Protein AF-A0A8S3JBM0-F1 (afdb_monomer)

Secondary structure (DSSP, 8-state):
-----------------TT---HHHH-------TTGGGS-HHHHHHHHHHHHHHHHHHHHHHHHHHHHHHHGGGTT--TTHHHHS---S---BTTTTBPTT---HHHHHHHHHHHHHHHHTS--HHHHHHHHHHHHHH-TT-SSSS--S--HHHHHHHHHHHHHHHHHHHHTT--

Nearest PDB structures (foldseek):
  6drh-assembly4_G  TM=9.656E-01  e=6.544E-07  Serratia proteamaculans 568
  2woe-assembly3_C  TM=9.298E-01  e=7.457E-06  Rhodospirillum rubrum
  2woc-assembly3_C  TM=9.302E-01  e=8.950E-06  Rhodospirillum rubrum
  3o5t-assembly1_A  TM=9.123E-01  e=6.722E-04  Azospirillum brasilense

InterPro domains:
  IPR005502 ADP-ribosylation/Crystallin J1 [PF03747] (59-165)
  IPR036705 ADP-ribosylation/Crystallin J1 superfamily [G3DSA:1.10.4080.10] (49-174)
  IPR036705 ADP-ribosylation/Crystallin J1 superfamily [SSF101478] (52-163)
  IPR050792 ADP-ribosylglycohydrolase-like [PTHR16222] (52-140)

Radius of gyration: 21.49 Å; Cα contacts (8 Å, |Δi|>4): 143; chains: 1; bounding box: 55×39×82 Å

pLDDT: mean 80.95, std 22.58, range [29.16, 98.62]

Organism: NCBI:txid392030

Mean predicted aligned error: 11.25 Å

Foldseek 3Di:
DDDDDDDDDDDPPDDDDPQADFLVNLPCPVDDDPPPVPDDPVVVVVVVVVVVVVCVVSCVLSVQLVVQQLCQQCPPPDPVVCVVPPSDAQCAHHPVRGHGRFGAVSNQLVVLQVVCCVVVVHDDPLSSLVSLLCCQPFVRSGRVRHHDPDDPVSVVVSVVSVVVVVVVVVVVVVD

Sequence (175 aa):
MATGLSKKLTKFKIKRNHNHLTLFQLLDESQPYEQLSRLRDDELSGLGKTNQYISRIQGSLIGLAVGDALGAPVEFRPRSYMVDNPVSDMTSGGTWGLNAGQWTDDTSMALCLAASLISKGGSDAYDQLVRYKRWFRKGYMSSTGICFDIGASTRQAIIEFETRQHQSAQTLKEK

Structure (mmCIF, N/CA/C/O backbone):
data_AF-A0A8S3JBM0-F1
#
_entry.id   AF-A0A8S3JBM0-F1
#
loop_
_atom_site.group_PDB
_atom_site.id
_atom_site.type_symbol
_atom_site.label_atom_id
_atom_site.label_alt_id
_atom_site.label_comp_id
_atom_site.label_asym_id
_atom_site.label_entity_id
_atom_site.label_seq_id
_atom_site.pdbx_PDB_ins_code
_atom_site.Cartn_x
_atom_site.Cartn_y
_atom_site.Cartn_z
_atom_site.occupancy
_atom_site.B_iso_or_equiv
_atom_site.auth_seq_id
_atom_site.auth_comp_id
_atom_site.auth_asym_id
_atom_site.auth_atom_id
_atom_site.pdbx_PDB_model_num
ATOM 1 N N . MET A 1 1 ? -26.629 3.993 -45.728 1.00 35.19 1 MET A N 1
ATOM 2 C CA . MET A 1 1 ? -25.546 2.996 -45.861 1.00 35.19 1 MET A CA 1
ATOM 3 C C . MET A 1 1 ? -24.722 3.047 -44.588 1.00 35.19 1 MET A C 1
ATOM 5 O O . MET A 1 1 ? -24.091 4.062 -44.337 1.00 35.19 1 MET A O 1
ATOM 9 N N . ALA A 1 2 ? -24.837 2.024 -43.743 1.00 33.59 2 ALA A N 1
ATOM 10 C CA . ALA A 1 2 ? -24.153 1.936 -42.459 1.00 33.59 2 ALA A CA 1
ATOM 11 C C . ALA A 1 2 ? -22.952 0.991 -42.597 1.00 33.59 2 ALA A C 1
ATOM 13 O O . ALA A 1 2 ? -23.124 -0.205 -42.811 1.00 33.59 2 ALA A O 1
ATOM 14 N N . THR A 1 3 ? -21.745 1.535 -42.496 1.00 37.94 3 THR A N 1
ATOM 15 C CA . THR A 1 3 ? -20.491 0.798 -42.287 1.00 37.94 3 THR A CA 1
ATOM 16 C C . THR A 1 3 ? -20.159 0.968 -40.801 1.00 37.94 3 THR A C 1
ATOM 18 O O . THR A 1 3 ? -20.052 2.092 -40.333 1.00 37.94 3 THR A O 1
ATOM 21 N N . GLY A 1 4 ? -20.096 -0.050 -39.949 1.00 41.94 4 GLY A N 1
ATOM 22 C CA . GLY A 1 4 ? -19.435 -1.327 -40.167 1.00 41.94 4 GLY A CA 1
ATOM 23 C C . GLY A 1 4 ? -18.106 -1.344 -39.409 1.00 41.94 4 GLY A C 1
ATOM 24 O O . GLY A 1 4 ? -17.065 -1.472 -40.033 1.00 41.94 4 GLY A O 1
ATOM 25 N N . LEU A 1 5 ? -18.128 -1.215 -38.076 1.00 33.31 5 LEU A N 1
ATOM 26 C CA . LEU A 1 5 ? -17.028 -1.686 -37.230 1.00 33.31 5 LEU A CA 1
ATOM 27 C C . LEU A 1 5 ? -17.592 -2.501 -36.066 1.00 33.31 5 LEU A C 1
ATOM 29 O O . LEU A 1 5 ? -18.228 -2.013 -35.136 1.00 33.31 5 LEU A O 1
ATOM 33 N N . SER A 1 6 ? -17.413 -3.804 -36.236 1.00 38.44 6 SER A N 1
ATOM 34 C CA . SER A 1 6 ? -17.916 -4.890 -35.420 1.00 38.44 6 SER A CA 1
ATOM 35 C C . SER A 1 6 ? -17.281 -4.898 -34.035 1.00 38.44 6 SER A C 1
ATOM 37 O O . SER A 1 6 ? -16.063 -4.973 -33.894 1.00 38.44 6 SER A O 1
ATOM 39 N N . LYS A 1 7 ? -18.153 -4.977 -33.028 1.00 40.97 7 LYS A N 1
ATOM 40 C CA . LYS A 1 7 ? -17.913 -5.518 -31.688 1.00 40.97 7 LYS A CA 1
ATOM 41 C C . LYS A 1 7 ? -17.008 -6.759 -31.753 1.00 40.97 7 LYS A C 1
ATOM 43 O O . LYS A 1 7 ? -17.460 -7.840 -32.123 1.00 40.97 7 LYS A O 1
ATOM 48 N N . LYS A 1 8 ? -15.740 -6.623 -31.384 1.00 37.31 8 LYS A N 1
ATOM 49 C CA . LYS A 1 8 ? -14.854 -7.737 -31.028 1.00 37.31 8 LYS A CA 1
ATOM 50 C C . LYS A 1 8 ? -13.889 -7.216 -29.980 1.00 37.31 8 LYS A C 1
ATOM 52 O O . LYS A 1 8 ? -12.873 -6.665 -30.352 1.00 37.31 8 LYS A O 1
ATOM 57 N N . LEU A 1 9 ? -14.260 -7.344 -28.709 1.00 35.41 9 LEU A N 1
ATOM 58 C CA . LEU A 1 9 ? -13.376 -7.471 -27.540 1.00 35.41 9 LEU A CA 1
ATOM 59 C C . LEU A 1 9 ? -14.280 -7.627 -26.305 1.00 35.41 9 LEU A C 1
ATOM 61 O O . LEU A 1 9 ? -14.359 -6.785 -25.422 1.00 35.41 9 LEU A O 1
ATOM 65 N N . THR A 1 10 ? -15.064 -8.702 -26.268 1.00 40.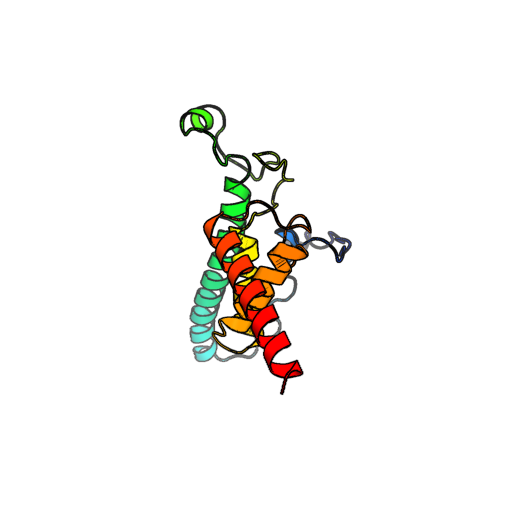00 10 THR A N 1
ATOM 66 C CA . THR A 1 10 ? -15.754 -9.104 -25.036 1.00 40.00 10 THR A CA 1
ATOM 67 C C . THR A 1 10 ? -15.872 -10.613 -25.049 1.00 40.00 10 THR A C 1
ATOM 69 O O . THR A 1 10 ? -16.728 -11.159 -25.743 1.00 40.00 10 THR A O 1
ATOM 72 N N . LYS A 1 11 ? -14.937 -11.269 -24.352 1.00 35.41 11 LYS A N 1
ATOM 73 C CA . LYS A 1 11 ? -15.061 -12.584 -23.693 1.00 35.41 11 LYS A CA 1
ATOM 74 C C . LYS A 1 11 ? -13.671 -13.084 -23.280 1.00 35.41 11 LYS A C 1
ATOM 76 O O . LYS A 1 11 ? -13.181 -14.079 -23.798 1.00 35.41 11 LYS A O 1
ATOM 81 N N . PHE A 1 12 ? -13.063 -12.433 -22.291 1.00 29.42 12 PHE A N 1
ATOM 82 C CA . PHE A 1 12 ? -12.207 -13.167 -21.361 1.00 29.42 12 PHE A CA 1
ATOM 83 C C . PHE A 1 12 ? -13.070 -13.504 -20.152 1.00 29.42 12 PHE A C 1
ATOM 85 O O . PHE A 1 12 ? -13.452 -12.639 -19.371 1.00 29.42 12 PHE A O 1
ATOM 92 N N . LYS A 1 13 ? -13.466 -14.774 -20.043 1.00 29.16 13 LYS A N 1
ATOM 93 C CA . LYS A 1 13 ? -14.196 -15.280 -18.880 1.00 29.16 13 LYS A CA 1
ATOM 94 C C . LYS A 1 13 ? -13.159 -15.521 -17.780 1.00 29.16 13 LYS A C 1
ATOM 96 O O . LYS A 1 13 ? -12.677 -16.637 -17.615 1.00 29.16 13 LYS A O 1
ATOM 101 N N . ILE A 1 14 ? -12.749 -14.455 -17.092 1.00 39.69 14 ILE A N 1
ATOM 102 C CA . ILE A 1 14 ? -11.791 -14.551 -15.987 1.00 39.69 14 ILE A CA 1
ATOM 103 C C . ILE A 1 14 ? -12.515 -15.198 -14.807 1.00 39.69 14 ILE A C 1
ATOM 105 O O . ILE A 1 14 ? -13.523 -14.698 -14.305 1.00 39.69 14 ILE A O 1
ATOM 109 N N . LYS A 1 15 ? -12.026 -16.366 -14.391 1.00 32.41 15 LYS A N 1
ATOM 110 C CA . LYS A 1 15 ? -12.545 -17.099 -13.239 1.00 32.41 15 LYS A CA 1
ATOM 111 C C . LYS A 1 15 ? -12.193 -16.282 -11.990 1.00 32.41 15 LYS A C 1
ATOM 113 O O . LYS A 1 15 ? -11.024 -16.207 -11.626 1.00 32.41 15 LYS A O 1
ATOM 118 N N . ARG A 1 16 ? -13.185 -15.639 -11.361 1.00 36.66 16 ARG A N 1
ATOM 119 C CA . ARG A 1 16 ? -13.012 -14.963 -10.065 1.00 36.66 16 ARG A CA 1
ATOM 120 C C . ARG A 1 16 ? -12.472 -15.986 -9.067 1.00 36.66 16 ARG A C 1
ATOM 122 O O . ARG A 1 16 ? -13.184 -16.916 -8.703 1.00 36.66 16 ARG A O 1
ATOM 129 N N . ASN A 1 17 ? -11.216 -15.836 -8.665 1.00 37.25 17 ASN A N 1
ATOM 130 C CA . ASN A 1 17 ? -10.668 -16.564 -7.533 1.00 37.25 17 ASN A CA 1
ATOM 131 C C . ASN A 1 17 ? -10.711 -15.608 -6.340 1.00 37.25 17 ASN A C 1
ATOM 133 O O . ASN A 1 17 ? -10.141 -14.522 -6.405 1.00 37.25 17 ASN A O 1
ATOM 137 N N . HIS A 1 18 ? -11.433 -15.968 -5.282 1.00 46.59 18 HIS A N 1
ATOM 138 C CA . HIS A 1 18 ? -11.751 -15.068 -4.163 1.00 46.59 18 HIS A CA 1
ATOM 139 C C . HIS A 1 18 ? -10.549 -14.710 -3.268 1.00 46.59 18 HIS A C 1
ATOM 141 O O . HIS A 1 18 ? -10.724 -14.023 -2.266 1.00 46.59 18 HIS A O 1
ATOM 147 N N . ASN A 1 19 ? -9.340 -15.143 -3.637 1.00 41.91 19 ASN A N 1
ATOM 148 C CA . ASN A 1 19 ? -8.159 -15.077 -2.780 1.00 41.91 19 ASN A CA 1
ATOM 149 C C . ASN A 1 19 ? -7.080 -14.084 -3.255 1.00 41.91 19 ASN A C 1
ATOM 151 O O . ASN A 1 19 ? -6.142 -13.849 -2.502 1.00 41.91 19 ASN A O 1
ATOM 155 N N . HIS A 1 20 ? -7.200 -13.485 -4.452 1.00 48.84 20 HIS A N 1
ATOM 156 C CA . HIS A 1 20 ? -6.200 -12.547 -4.991 1.00 48.84 20 HIS A CA 1
ATOM 157 C C . HIS A 1 20 ? -6.852 -11.401 -5.783 1.00 48.84 20 HIS A C 1
ATOM 159 O O . HIS A 1 20 ? -7.748 -11.645 -6.598 1.00 48.84 20 HIS A O 1
ATOM 165 N N . LEU A 1 21 ? -6.390 -10.167 -5.536 1.00 54.53 21 LEU A N 1
ATOM 166 C CA . LEU A 1 21 ? -6.710 -8.967 -6.315 1.00 54.53 21 LEU A CA 1
ATOM 167 C C . LEU A 1 21 ? -5.506 -8.607 -7.199 1.00 54.53 21 LEU A C 1
ATOM 169 O O . LEU A 1 21 ? -4.383 -8.515 -6.718 1.00 54.53 21 LEU A O 1
ATOM 173 N N . THR A 1 22 ? -5.751 -8.410 -8.487 1.00 55.25 22 THR A N 1
ATOM 174 C CA . THR A 1 22 ? -4.782 -8.033 -9.525 1.00 55.25 22 THR A CA 1
ATOM 175 C C . THR A 1 22 ? -5.252 -6.758 -10.215 1.00 55.25 22 THR A C 1
ATOM 177 O O . THR A 1 22 ? -6.435 -6.411 -10.138 1.00 55.25 22 THR A O 1
ATOM 180 N N . LEU A 1 23 ? -4.362 -6.058 -10.924 1.00 52.44 23 LEU A N 1
ATOM 181 C CA . LEU A 1 23 ? -4.706 -4.793 -11.591 1.00 52.44 23 LEU A CA 1
ATOM 182 C C . LEU A 1 23 ? -5.833 -4.966 -12.604 1.00 52.44 23 LEU A C 1
ATOM 184 O O . LEU A 1 23 ? -6.747 -4.151 -12.669 1.00 52.44 23 LEU A O 1
ATOM 188 N N . PHE A 1 24 ? -5.849 -6.107 -13.288 1.00 51.66 24 PHE A N 1
ATOM 189 C CA . PHE A 1 24 ? -6.928 -6.488 -14.191 1.00 51.66 24 PHE A CA 1
ATOM 190 C C . PHE A 1 24 ? -8.304 -6.583 -13.513 1.00 51.66 24 PHE A C 1
ATOM 192 O O . PHE A 1 24 ? -9.312 -6.384 -14.179 1.00 51.66 24 PHE A O 1
ATOM 199 N N . GLN A 1 25 ? -8.373 -6.862 -12.207 1.00 55.47 25 GLN A N 1
ATOM 200 C CA . GLN A 1 25 ? -9.636 -6.887 -11.457 1.00 55.47 25 GLN A CA 1
ATOM 201 C C . GLN A 1 25 ? -10.070 -5.497 -10.970 1.00 55.47 25 GLN A C 1
ATOM 203 O O . GLN A 1 25 ? -11.262 -5.292 -10.761 1.00 55.47 25 GLN A O 1
ATOM 208 N N . LEU A 1 26 ? -9.140 -4.550 -10.801 1.00 51.25 26 LEU A N 1
ATOM 209 C CA . LEU A 1 26 ? -9.461 -3.148 -10.491 1.00 51.25 26 LEU A CA 1
ATOM 210 C C . LEU A 1 26 ? -9.930 -2.371 -11.732 1.00 51.25 26 LEU A C 1
ATOM 212 O O . LEU A 1 26 ? -10.689 -1.416 -11.600 1.00 51.25 26 LEU A O 1
ATOM 216 N N . LEU A 1 27 ? -9.497 -2.798 -12.922 1.00 48.59 27 LEU A N 1
ATOM 217 C CA . LEU A 1 27 ? -9.785 -2.171 -14.216 1.00 48.59 27 LEU A CA 1
ATOM 218 C C . LEU A 1 27 ? -11.029 -2.727 -14.936 1.00 48.59 27 LEU A C 1
ATOM 220 O O . LEU A 1 27 ? -11.250 -2.402 -16.100 1.00 48.59 27 LEU A O 1
ATOM 224 N N . ASP A 1 28 ? -11.833 -3.588 -14.304 1.00 52.78 28 ASP A N 1
ATOM 225 C CA . ASP A 1 28 ? -13.051 -4.126 -14.928 1.00 52.78 28 ASP A CA 1
ATOM 226 C C . ASP A 1 28 ? -14.143 -3.038 -15.024 1.00 52.78 28 ASP A C 1
ATOM 228 O O . ASP A 1 28 ? -14.998 -2.893 -14.152 1.00 52.78 28 ASP A O 1
ATOM 232 N N . GLU A 1 29 ? -14.099 -2.260 -16.109 1.00 49.66 29 GLU A N 1
ATOM 233 C CA . GLU A 1 29 ? -15.027 -1.174 -16.467 1.00 49.66 29 GLU A CA 1
ATOM 234 C C . GLU A 1 29 ? -16.397 -1.664 -16.987 1.00 49.66 29 GLU A C 1
ATOM 236 O O . GLU A 1 29 ? -17.121 -0.916 -17.646 1.00 49.66 29 GLU A O 1
ATOM 241 N N . SER A 1 30 ? -16.795 -2.918 -16.735 1.00 47.03 30 SER A N 1
ATOM 242 C CA . SER A 1 30 ? -17.971 -3.549 -17.363 1.00 47.03 30 SER A CA 1
ATOM 243 C C . SER A 1 30 ? -19.350 -2.981 -16.981 1.00 47.03 30 SER A C 1
ATOM 245 O O . SER A 1 30 ? -20.364 -3.635 -17.223 1.00 47.03 30 SER A O 1
ATOM 247 N N . GLN A 1 31 ? -19.436 -1.754 -16.463 1.00 45.31 31 GLN A N 1
ATOM 248 C CA . GLN A 1 31 ? -20.687 -1.004 -16.339 1.00 45.31 31 GLN A CA 1
ATOM 249 C C . GLN A 1 31 ? -20.513 0.478 -16.733 1.00 45.31 31 GLN A C 1
ATOM 251 O O . GLN A 1 31 ? -20.223 1.301 -15.863 1.00 45.31 31 GLN A O 1
ATOM 256 N N . PRO A 1 32 ? -20.760 0.860 -18.005 1.00 50.16 32 PRO A N 1
ATOM 257 C CA . PRO A 1 32 ? -20.958 2.267 -18.341 1.00 50.16 32 PRO A CA 1
ATOM 258 C C . PRO A 1 32 ? -22.318 2.563 -19.010 1.00 50.16 32 PRO A C 1
ATOM 260 O O . PRO A 1 32 ? -22.651 2.039 -20.069 1.00 50.16 32 PRO A O 1
ATOM 263 N N . TYR A 1 33 ? -23.035 3.525 -18.419 1.00 44.88 33 TYR A N 1
ATOM 264 C CA . TYR A 1 33 ? -23.727 4.623 -19.115 1.00 44.88 33 TYR A CA 1
ATOM 265 C C . TYR A 1 33 ? -24.932 4.363 -20.050 1.00 44.88 33 TYR A C 1
ATOM 267 O O . TYR A 1 33 ? -25.104 5.078 -21.034 1.00 44.88 33 TYR A O 1
ATOM 275 N N . GLU A 1 34 ? -25.878 3.484 -19.710 1.00 43.44 34 GLU A N 1
ATOM 276 C CA . GLU A 1 34 ? -27.192 3.491 -20.402 1.00 43.44 34 GLU A CA 1
ATOM 277 C C . GLU A 1 34 ? -28.109 4.669 -20.004 1.00 43.44 34 GLU A C 1
ATOM 279 O O . GLU A 1 34 ? -29.118 4.928 -20.657 1.00 43.44 34 GLU A O 1
ATOM 284 N N . GLN A 1 35 ? -27.767 5.423 -18.956 1.00 44.50 35 GLN A N 1
ATOM 285 C CA . GLN A 1 35 ? -28.624 6.493 -18.423 1.00 44.50 35 GLN A CA 1
ATOM 286 C C . GLN A 1 35 ? -28.353 7.890 -19.018 1.00 44.50 35 GLN A C 1
ATOM 288 O O . GLN A 1 35 ? -29.140 8.805 -18.785 1.00 44.50 35 GLN A O 1
ATOM 293 N N . LEU A 1 36 ? -27.283 8.074 -19.806 1.00 46.28 36 LEU 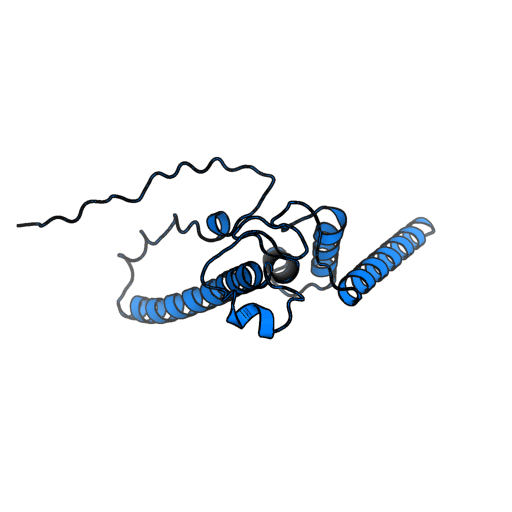A N 1
ATOM 294 C CA . LEU A 1 36 ? -26.850 9.402 -20.283 1.00 46.28 36 LEU A CA 1
ATOM 295 C C . LEU A 1 36 ? -27.717 10.005 -21.396 1.00 46.28 36 LEU A C 1
ATOM 297 O O . LEU A 1 36 ? -27.686 11.213 -21.597 1.00 46.28 36 LEU A O 1
ATOM 301 N N . SER A 1 37 ? -28.507 9.203 -22.111 1.00 50.62 37 SER A N 1
ATOM 302 C CA . SER A 1 37 ? -29.317 9.674 -23.247 1.00 50.62 37 SER A CA 1
ATOM 303 C C . SER A 1 37 ? -30.571 10.469 -22.851 1.00 50.62 37 SER A C 1
ATOM 305 O O . SER A 1 37 ? -31.330 10.877 -23.726 1.00 50.62 37 SER A O 1
ATOM 307 N N . ARG A 1 38 ? -30.820 10.666 -21.547 1.00 53.88 38 ARG A N 1
ATOM 308 C CA . ARG A 1 38 ? -32.052 11.272 -21.005 1.00 53.88 38 ARG A CA 1
ATOM 309 C C . ARG A 1 38 ? -31.852 12.622 -20.304 1.00 53.88 38 ARG A C 1
ATOM 311 O O . ARG A 1 38 ? -32.813 13.131 -19.736 1.00 53.88 38 ARG A O 1
ATOM 318 N N . LEU A 1 39 ? -30.641 13.178 -20.307 1.00 51.06 39 LEU A N 1
ATOM 319 C CA . LEU A 1 39 ? -30.300 14.395 -19.554 1.00 51.06 39 LEU A CA 1
ATOM 320 C C . LEU A 1 39 ? -30.176 15.614 -20.479 1.00 51.06 39 LEU A C 1
ATOM 322 O O . LEU A 1 39 ? -29.832 15.467 -21.651 1.00 51.06 39 LEU A O 1
ATOM 326 N N . ARG A 1 40 ? -30.504 16.803 -19.958 1.00 54.25 40 ARG A N 1
ATOM 327 C CA . ARG A 1 40 ? -30.506 18.075 -20.709 1.00 54.25 40 ARG A CA 1
ATOM 328 C C . ARG A 1 40 ? -29.082 18.603 -20.934 1.00 54.25 40 ARG A C 1
ATOM 330 O O . ARG A 1 40 ? -28.158 18.228 -20.218 1.00 54.25 40 ARG A O 1
ATOM 337 N N . ASP A 1 41 ? -28.892 19.490 -21.911 1.00 56.19 41 ASP A N 1
ATOM 338 C CA . ASP A 1 41 ? -27.566 19.986 -22.333 1.00 56.19 41 ASP A CA 1
ATOM 339 C C . ASP A 1 41 ? -26.760 20.698 -21.224 1.00 56.19 41 ASP A C 1
ATOM 341 O O . ASP A 1 41 ? -25.530 20.609 -21.174 1.00 56.19 41 ASP A O 1
ATOM 345 N N . ASP A 1 42 ? -27.433 21.364 -20.287 1.00 60.03 42 ASP A N 1
ATOM 346 C CA . ASP A 1 42 ? -26.825 21.991 -19.110 1.00 60.03 42 ASP A CA 1
ATOM 347 C C . ASP A 1 42 ? -26.331 20.947 -18.093 1.00 60.03 42 ASP A C 1
ATOM 349 O O . ASP A 1 42 ? -25.199 21.042 -17.603 1.00 60.03 42 ASP A O 1
ATOM 353 N N . GLU A 1 43 ? -27.116 19.893 -17.864 1.00 59.47 43 GLU A N 1
ATOM 354 C CA . GLU A 1 43 ? -26.733 18.722 -17.067 1.00 59.47 43 GLU A CA 1
ATOM 355 C C . GLU A 1 43 ? -25.580 17.955 -17.735 1.00 59.47 43 GLU A C 1
ATOM 357 O O . GLU A 1 43 ? -24.651 17.533 -17.046 1.00 59.47 43 GLU A O 1
ATOM 362 N N . LEU A 1 44 ? -25.567 17.854 -19.071 1.00 55.59 44 LEU A N 1
ATOM 363 C CA . LEU A 1 44 ? -24.490 17.247 -19.867 1.00 55.59 44 LEU A CA 1
ATOM 364 C C . LEU A 1 44 ? -23.168 18.023 -19.759 1.00 55.59 44 LEU A C 1
ATOM 366 O O . LEU A 1 44 ? -22.100 17.411 -19.679 1.00 55.59 44 LEU A O 1
ATOM 370 N N . SER A 1 45 ? -23.210 19.356 -19.683 1.00 56.91 45 SER A N 1
ATOM 371 C CA . SER A 1 45 ? -22.010 20.179 -19.465 1.00 56.91 45 SER A CA 1
ATOM 372 C C . SER A 1 45 ? -21.412 19.990 -18.059 1.00 56.91 45 SER A C 1
ATOM 374 O O . SER A 1 45 ? -20.189 19.891 -17.897 1.00 56.91 45 SER A O 1
ATOM 376 N N . GLY A 1 46 ? -22.277 19.859 -17.044 1.00 58.41 46 GLY A N 1
ATOM 377 C CA . GLY A 1 46 ? -21.903 19.495 -15.678 1.00 58.41 46 GLY A CA 1
ATOM 378 C C . GLY A 1 46 ? -21.365 18.065 -15.593 1.00 58.41 46 GLY A C 1
ATOM 379 O O . GLY A 1 46 ? -20.351 17.825 -14.938 1.00 58.41 46 GLY A O 1
ATOM 380 N N . LEU A 1 47 ? -21.971 17.128 -16.326 1.00 58.31 47 LEU A N 1
ATOM 381 C CA . LEU A 1 47 ? -21.502 15.751 -16.482 1.00 58.31 47 LEU A CA 1
ATOM 382 C C . LEU A 1 47 ? -20.143 15.679 -17.169 1.00 58.31 47 LEU A C 1
ATOM 384 O O . LEU A 1 47 ? -19.320 14.879 -16.751 1.00 58.31 47 LEU A O 1
ATOM 388 N N . GLY A 1 48 ? -19.859 16.522 -18.164 1.00 61.59 48 GLY A N 1
ATOM 389 C CA . GLY A 1 48 ? -18.545 16.573 -18.812 1.00 61.59 48 GLY A CA 1
ATOM 390 C C . GLY A 1 48 ? -17.424 16.911 -17.825 1.00 61.59 48 GLY A C 1
ATOM 391 O O . GLY A 1 48 ? -16.392 16.238 -17.795 1.00 61.59 48 GLY A O 1
ATOM 392 N N . LYS A 1 49 ? -17.654 17.895 -16.945 1.00 65.75 49 LYS A N 1
ATOM 393 C CA . LYS A 1 49 ? -16.722 18.232 -15.855 1.00 65.75 49 LYS A CA 1
ATOM 394 C C . LYS A 1 49 ? -16.668 17.136 -14.789 1.00 65.75 49 LYS A C 1
ATOM 396 O O . LYS A 1 49 ? -15.578 16.736 -14.393 1.00 65.75 49 LYS A O 1
ATOM 401 N N . THR A 1 50 ? -17.813 16.606 -14.362 1.00 68.50 50 THR A N 1
ATOM 402 C CA . THR A 1 50 ? -17.893 15.505 -13.387 1.00 68.50 50 THR A CA 1
ATOM 403 C C . THR A 1 50 ? -17.171 14.254 -13.887 1.00 68.50 50 THR A C 1
ATOM 405 O O . THR A 1 50 ? -16.374 13.680 -13.153 1.00 68.50 50 THR A O 1
ATOM 408 N N . ASN A 1 51 ? -17.344 13.887 -15.155 1.00 75.25 51 ASN A N 1
ATOM 409 C CA . ASN A 1 51 ? -16.651 12.773 -15.797 1.00 75.25 51 ASN A CA 1
ATOM 410 C C . ASN A 1 51 ? -15.143 13.021 -15.870 1.00 75.25 51 ASN A C 1
ATOM 412 O O . ASN A 1 51 ? -14.365 12.100 -15.638 1.00 75.25 51 ASN A O 1
ATOM 416 N N . GLN A 1 52 ? -14.710 14.262 -16.114 1.00 79.31 52 GLN A N 1
ATOM 417 C CA . GLN A 1 52 ? -13.293 14.613 -16.050 1.00 79.31 52 GLN A CA 1
ATOM 418 C C . GLN A 1 52 ? -12.726 14.462 -14.629 1.00 79.31 52 GLN A C 1
ATOM 420 O O . GLN A 1 52 ? -11.626 13.934 -14.467 1.00 79.31 52 GLN A O 1
ATOM 425 N N . TYR A 1 53 ? -13.451 14.899 -13.595 1.00 77.50 53 TYR A N 1
ATOM 426 C CA . TYR A 1 53 ? -13.017 14.732 -12.205 1.00 77.50 53 TYR A CA 1
ATOM 427 C C . TYR A 1 53 ? -12.994 13.264 -11.781 1.00 77.50 53 TYR A C 1
ATOM 429 O O . TYR A 1 53 ? -12.000 12.823 -11.211 1.00 77.50 53 TYR A O 1
ATOM 437 N N . ILE A 1 54 ? -14.036 12.497 -12.110 1.00 82.06 54 ILE A N 1
ATOM 438 C CA . ILE A 1 54 ? -14.098 11.054 -11.851 1.00 82.06 54 ILE A CA 1
ATOM 439 C C . ILE A 1 54 ? -12.932 10.349 -12.545 1.00 82.06 54 ILE A C 1
ATOM 441 O O . ILE A 1 54 ? -12.208 9.606 -11.890 1.00 82.06 54 ILE A O 1
ATOM 445 N N . SER A 1 55 ? -12.684 10.652 -13.822 1.00 84.75 55 SER A N 1
ATOM 446 C CA . SER A 1 55 ? -11.558 10.094 -14.577 1.00 84.75 55 SER A CA 1
ATOM 447 C C . SER A 1 55 ? -10.213 10.410 -13.921 1.00 84.75 55 SER A C 1
ATOM 449 O O . SER A 1 55 ? -9.373 9.523 -13.797 1.00 84.75 55 SER A O 1
ATOM 451 N N . ARG A 1 56 ? -10.010 11.639 -13.428 1.00 85.94 56 ARG A N 1
ATOM 452 C CA . ARG A 1 56 ? -8.786 12.006 -12.697 1.00 85.94 56 ARG A CA 1
ATOM 453 C C . ARG A 1 56 ? -8.653 11.250 -11.380 1.00 85.94 56 ARG A C 1
ATOM 455 O O . ARG A 1 56 ? -7.573 10.754 -11.095 1.00 85.94 56 ARG A O 1
ATOM 462 N N . ILE A 1 57 ? -9.729 11.133 -10.604 1.00 85.81 57 ILE A N 1
ATOM 463 C CA . ILE A 1 57 ? -9.730 10.420 -9.317 1.00 85.81 57 ILE A CA 1
ATOM 464 C C . ILE A 1 57 ? -9.433 8.931 -9.527 1.00 85.81 57 ILE A C 1
ATOM 466 O O . ILE A 1 57 ? -8.557 8.375 -8.866 1.00 85.81 57 ILE A O 1
ATOM 470 N N . GLN A 1 58 ? -10.122 8.294 -10.477 1.00 87.06 58 GLN A N 1
ATOM 471 C CA . GLN A 1 58 ? -9.871 6.904 -10.857 1.00 87.06 58 GLN A CA 1
ATOM 472 C C . GLN A 1 58 ? -8.438 6.733 -11.365 1.00 87.06 58 GLN A C 1
ATOM 474 O O . GLN A 1 58 ? -7.724 5.853 -10.895 1.00 87.06 58 GLN A O 1
ATOM 479 N N . GLY A 1 59 ? -7.995 7.622 -12.257 1.00 90.50 59 GLY A N 1
ATOM 480 C CA . GLY A 1 59 ? -6.639 7.639 -12.793 1.00 90.50 59 GLY A CA 1
ATOM 481 C C . GLY A 1 59 ? -5.567 7.819 -11.719 1.00 90.50 59 GLY A C 1
ATOM 482 O O . GLY A 1 59 ? -4.516 7.205 -11.826 1.00 90.50 59 GLY A O 1
ATOM 483 N N . SER A 1 60 ? -5.822 8.586 -10.654 1.00 94.12 60 SER A N 1
ATOM 484 C CA . SER A 1 60 ? -4.896 8.708 -9.522 1.00 94.12 60 SER A CA 1
ATOM 485 C C . SER A 1 60 ? -4.768 7.406 -8.731 1.00 94.12 60 SER A C 1
ATOM 487 O O . SER A 1 60 ? -3.654 7.013 -8.400 1.00 94.12 60 SER A O 1
ATOM 489 N N . LEU A 1 61 ? -5.877 6.713 -8.451 1.00 92.38 61 LEU A N 1
ATOM 490 C CA . LEU A 1 61 ? -5.851 5.446 -7.706 1.00 92.38 61 LEU A CA 1
ATOM 491 C C . LEU A 1 61 ? -5.265 4.298 -8.538 1.00 92.38 61 LEU A C 1
ATOM 493 O O . LEU A 1 61 ? -4.446 3.528 -8.046 1.00 92.38 61 LEU A O 1
ATOM 497 N N . ILE A 1 62 ? -5.656 4.206 -9.809 1.00 95.31 62 ILE A N 1
ATOM 498 C CA . ILE A 1 62 ? -5.104 3.230 -10.754 1.00 95.31 62 ILE A CA 1
ATOM 499 C C . ILE A 1 62 ? -3.629 3.534 -11.013 1.00 95.31 62 ILE A C 1
ATOM 501 O O . ILE A 1 62 ? -2.808 2.627 -10.997 1.00 95.31 62 ILE A O 1
ATOM 505 N N . GLY A 1 63 ? -3.283 4.804 -11.226 1.00 97.00 63 GLY A N 1
ATOM 506 C CA . GLY A 1 63 ? -1.916 5.254 -11.465 1.00 97.00 63 GLY A CA 1
ATOM 507 C C . GLY A 1 63 ? -0.986 4.970 -10.290 1.00 97.00 63 GLY A C 1
ATOM 508 O O . GLY A 1 63 ? 0.157 4.590 -10.523 1.00 97.00 63 GLY A O 1
ATOM 509 N N . LEU A 1 64 ? -1.483 5.071 -9.050 1.00 98.19 64 LEU A N 1
ATOM 510 C CA . LEU A 1 64 ? -0.763 4.621 -7.856 1.00 98.19 64 LEU A CA 1
ATOM 511 C C . LEU A 1 64 ? -0.426 3.130 -7.961 1.00 98.19 64 LEU A C 1
ATOM 513 O O . LEU A 1 64 ? 0.745 2.777 -7.889 1.00 98.19 64 LEU A O 1
ATOM 517 N N . ALA A 1 65 ? -1.421 2.276 -8.223 1.00 97.38 65 ALA A N 1
ATOM 518 C CA . ALA A 1 65 ? -1.206 0.832 -8.331 1.00 97.38 65 ALA A CA 1
ATOM 519 C C . ALA A 1 65 ? -0.317 0.429 -9.519 1.00 97.38 65 ALA A C 1
ATOM 521 O O . ALA A 1 65 ? 0.465 -0.515 -9.427 1.00 97.38 65 ALA A O 1
ATOM 522 N N . VAL A 1 66 ? -0.423 1.152 -10.636 1.00 97.69 66 VAL A N 1
ATOM 523 C CA . VAL A 1 66 ? 0.436 0.972 -11.812 1.00 97.69 66 VAL A CA 1
ATOM 524 C C . VAL A 1 66 ? 1.878 1.364 -11.498 1.00 97.69 66 VAL A C 1
ATOM 526 O O . VAL A 1 66 ? 2.790 0.617 -11.832 1.00 97.69 66 VAL A O 1
ATOM 529 N N . GLY A 1 67 ? 2.095 2.523 -10.873 1.00 97.75 67 GLY A N 1
ATOM 530 C CA . GLY A 1 67 ? 3.433 3.007 -10.531 1.00 97.75 67 GLY A CA 1
ATOM 531 C C . GLY A 1 67 ? 4.140 2.095 -9.532 1.00 97.75 67 GLY A C 1
ATOM 532 O O . GLY A 1 67 ? 5.299 1.750 -9.744 1.00 97.75 67 GLY A O 1
ATOM 533 N N . ASP A 1 68 ? 3.412 1.657 -8.506 1.00 98.38 68 ASP A N 1
ATOM 534 C CA . ASP A 1 68 ? 3.847 0.662 -7.524 1.00 98.38 68 ASP A CA 1
ATOM 535 C C . ASP A 1 68 ? 4.282 -0.643 -8.227 1.00 98.38 68 ASP A C 1
ATOM 537 O O . ASP A 1 68 ? 5.458 -1.016 -8.191 1.00 98.38 68 ASP A O 1
ATOM 541 N N . ALA A 1 69 ? 3.389 -1.272 -9.001 1.00 97.38 69 ALA A N 1
ATOM 542 C CA . ALA A 1 69 ? 3.693 -2.537 -9.676 1.00 97.38 69 ALA A CA 1
ATOM 543 C C . ALA A 1 69 ? 4.817 -2.437 -10.733 1.00 97.38 69 ALA A C 1
ATOM 545 O O . ALA A 1 69 ? 5.523 -3.419 -10.961 1.00 97.38 69 ALA A O 1
ATOM 546 N N . LEU A 1 70 ? 5.010 -1.274 -11.374 1.00 97.06 70 LEU A N 1
ATOM 547 C CA . LEU A 1 70 ? 6.144 -1.028 -12.280 1.00 97.06 70 LEU A CA 1
ATOM 548 C C . LEU A 1 70 ? 7.471 -0.858 -11.529 1.00 97.06 70 LEU A C 1
ATOM 550 O O . LEU A 1 70 ? 8.521 -1.244 -12.042 1.00 97.06 70 LEU A O 1
ATOM 554 N N . GLY A 1 71 ? 7.437 -0.245 -10.344 1.00 96.62 71 GLY A N 1
ATOM 555 C CA . GLY A 1 71 ? 8.620 0.024 -9.530 1.00 96.62 71 GLY A CA 1
ATOM 556 C C . GLY A 1 71 ? 9.114 -1.196 -8.754 1.00 96.62 71 GLY A C 1
ATOM 557 O O . GLY A 1 71 ? 10.323 -1.373 -8.601 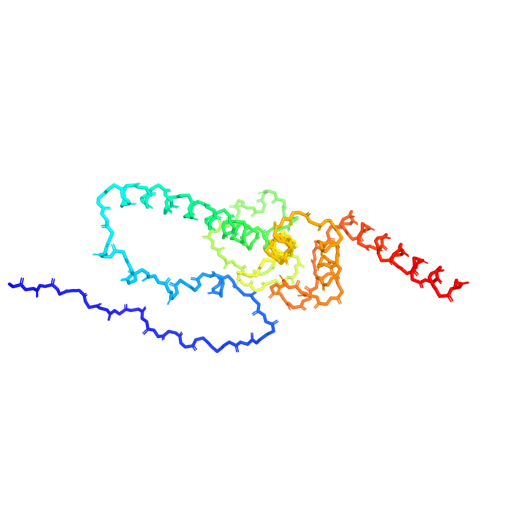1.00 96.62 71 GLY A O 1
ATOM 558 N N . ALA A 1 72 ? 8.204 -2.070 -8.320 1.00 96.81 72 ALA A N 1
ATOM 559 C CA . ALA A 1 72 ? 8.519 -3.202 -7.449 1.00 96.81 72 ALA A CA 1
ATOM 560 C C . ALA A 1 72 ? 9.616 -4.155 -7.986 1.00 96.81 72 ALA A C 1
ATOM 562 O O . ALA A 1 72 ? 10.505 -4.542 -7.222 1.00 96.81 72 ALA A O 1
ATOM 563 N N . PRO A 1 73 ? 9.662 -4.517 -9.288 1.00 96.56 73 PRO A N 1
ATOM 564 C CA . PRO A 1 73 ? 10.704 -5.405 -9.815 1.00 96.56 73 PRO A CA 1
ATOM 565 C C . PRO A 1 73 ? 12.124 -4.829 -9.740 1.00 96.56 73 PRO A C 1
ATOM 567 O O . PRO A 1 73 ? 13.107 -5.574 -9.809 1.00 96.56 73 PRO A O 1
ATOM 570 N N . VAL A 1 74 ? 12.240 -3.506 -9.631 1.00 96.38 74 VAL A N 1
ATOM 571 C CA . VAL A 1 74 ? 13.514 -2.785 -9.653 1.00 96.38 74 VAL A CA 1
ATOM 572 C C . VAL A 1 74 ? 13.833 -2.084 -8.333 1.00 96.38 74 VAL A C 1
ATOM 574 O O . VAL A 1 74 ? 14.809 -1.335 -8.242 1.00 96.38 74 VAL A O 1
ATOM 577 N N . GLU A 1 75 ? 13.045 -2.356 -7.298 1.00 96.31 75 GLU A N 1
ATOM 578 C CA . GLU A 1 75 ? 13.282 -1.880 -5.944 1.00 96.31 75 GLU A CA 1
ATOM 579 C C . GLU A 1 75 ? 14.691 -2.269 -5.448 1.00 96.31 75 GLU A C 1
ATOM 581 O O . GLU A 1 75 ? 15.223 -3.335 -5.771 1.00 96.31 75 GLU A O 1
ATOM 586 N N . PHE A 1 76 ? 15.333 -1.360 -4.708 1.00 96.12 76 PHE A N 1
ATOM 587 C CA . PHE A 1 76 ? 16.714 -1.459 -4.204 1.00 96.12 76 PHE A CA 1
ATOM 588 C C . PHE A 1 76 ? 17.816 -1.636 -5.262 1.00 96.12 76 PHE A C 1
ATOM 590 O O . PHE A 1 76 ? 18.994 -1.761 -4.911 1.00 96.12 76 PHE A O 1
ATOM 597 N N . ARG A 1 77 ? 17.496 -1.602 -6.561 1.00 96.06 77 ARG A N 1
ATOM 598 C CA . ARG A 1 77 ? 18.515 -1.591 -7.615 1.00 96.06 77 ARG A CA 1
ATOM 599 C C . ARG A 1 77 ? 19.173 -0.211 -7.706 1.00 96.06 77 ARG A C 1
ATOM 601 O O . ARG A 1 77 ? 18.495 0.813 -7.608 1.00 96.06 77 ARG A O 1
ATOM 608 N N . PRO A 1 78 ? 20.497 -0.147 -7.933 1.00 96.50 78 PRO A N 1
ATOM 609 C CA . PRO A 1 78 ? 21.160 1.126 -8.169 1.00 96.50 78 PRO A CA 1
ATOM 610 C C . PRO A 1 78 ? 20.665 1.736 -9.482 1.00 96.50 78 PRO A C 1
ATOM 612 O O . PRO A 1 78 ? 20.353 1.021 -10.430 1.00 96.50 78 PRO A O 1
ATOM 615 N N . ARG A 1 79 ? 20.673 3.067 -9.593 1.00 95.44 79 ARG A N 1
ATOM 616 C CA . ARG A 1 79 ? 20.257 3.755 -10.829 1.00 95.44 79 ARG A CA 1
ATOM 617 C C . ARG A 1 79 ? 21.034 3.292 -12.071 1.00 95.44 79 ARG A C 1
ATOM 619 O O . ARG A 1 79 ? 20.460 3.26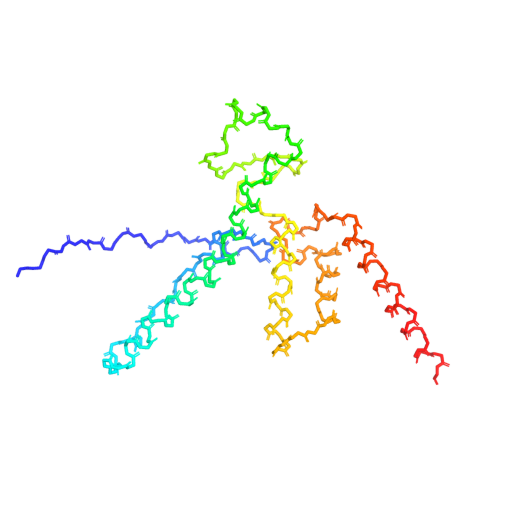9 -13.153 1.00 95.44 79 ARG A O 1
ATOM 626 N N . SER A 1 80 ? 22.298 2.890 -11.918 1.00 97.25 80 SER A N 1
ATOM 627 C CA . SER A 1 80 ? 23.113 2.333 -13.007 1.00 97.25 80 SER A CA 1
ATOM 628 C C . SER A 1 80 ? 22.538 1.045 -13.602 1.00 97.25 80 SER A C 1
ATOM 630 O O . SER A 1 80 ? 22.688 0.826 -14.795 1.00 97.25 80 SER A O 1
ATOM 632 N N . TYR A 1 81 ? 21.817 0.236 -12.818 1.00 95.38 81 TYR A N 1
ATOM 633 C CA . TYR A 1 81 ? 21.145 -0.972 -13.308 1.00 95.38 81 TYR A CA 1
ATOM 634 C C . TYR A 1 81 ? 20.121 -0.663 -14.411 1.00 95.38 81 TYR A C 1
ATOM 636 O O . TYR A 1 81 ? 19.963 -1.448 -15.344 1.00 95.38 81 TYR A O 1
ATOM 644 N N . MET A 1 82 ? 19.465 0.500 -14.332 1.00 95.00 82 MET A N 1
ATOM 645 C CA . MET A 1 82 ? 18.419 0.920 -15.275 1.00 95.00 82 MET A CA 1
ATOM 646 C C . MET A 1 82 ? 18.961 1.326 -16.645 1.00 95.00 82 MET A C 1
ATOM 648 O O . MET A 1 82 ? 18.177 1.468 -17.578 1.00 95.00 82 MET A O 1
ATOM 652 N N . VAL A 1 83 ? 20.275 1.548 -16.765 1.00 95.25 83 VAL A N 1
ATOM 653 C CA . VAL A 1 83 ? 20.914 1.849 -18.055 1.00 95.25 83 VAL A CA 1
ATOM 654 C C . VAL A 1 83 ? 20.791 0.642 -18.980 1.00 95.25 83 VAL A C 1
ATOM 656 O O . VAL A 1 83 ? 20.383 0.793 -20.127 1.00 95.25 83 VAL A O 1
ATOM 659 N N . ASP A 1 84 ? 21.065 -0.550 -18.446 1.00 96.19 84 ASP A N 1
ATOM 660 C CA . ASP A 1 84 ? 20.992 -1.805 -19.197 1.00 96.19 84 ASP A CA 1
ATOM 661 C C . ASP A 1 84 ? 19.609 -2.470 -19.09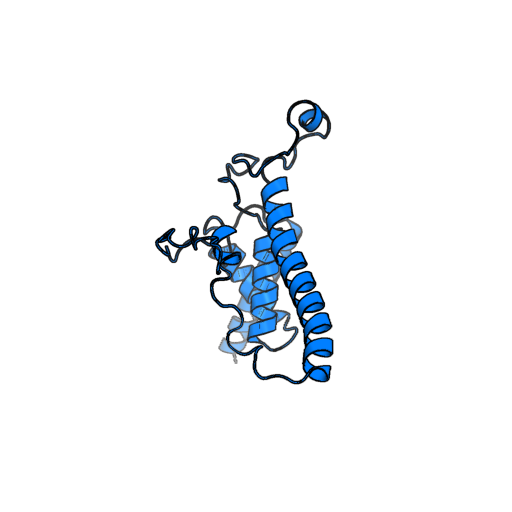5 1.00 96.19 84 ASP A C 1
ATOM 663 O O . ASP A 1 84 ? 19.243 -3.280 -19.943 1.00 96.19 84 ASP A O 1
ATOM 667 N N . ASN A 1 85 ? 18.827 -2.130 -18.062 1.00 94.56 85 ASN A N 1
ATOM 668 C CA . ASN A 1 85 ? 17.535 -2.751 -17.756 1.00 94.56 85 ASN A CA 1
ATOM 669 C C . ASN A 1 85 ? 16.430 -1.692 -17.567 1.00 94.56 85 ASN A C 1
ATOM 671 O O . ASN A 1 85 ? 15.929 -1.520 -16.450 1.00 94.56 85 ASN A O 1
ATOM 675 N N . PRO A 1 86 ? 16.053 -0.941 -18.616 1.00 94.44 86 PRO A N 1
ATOM 676 C CA . PRO A 1 86 ? 15.009 0.070 -18.505 1.00 94.44 86 PRO A CA 1
ATOM 677 C C . PRO A 1 86 ? 13.641 -0.564 -18.217 1.00 94.44 86 PRO A C 1
ATOM 679 O O . PRO A 1 86 ? 13.223 -1.515 -18.883 1.00 94.44 86 PRO A O 1
ATOM 682 N N . VAL A 1 87 ? 12.904 0.013 -17.262 1.00 95.00 87 VAL A N 1
ATOM 683 C CA . VAL A 1 87 ? 11.503 -0.353 -17.006 1.00 95.00 87 VAL A CA 1
ATOM 684 C C . VAL A 1 87 ? 10.658 0.117 -18.188 1.00 95.00 87 VAL A C 1
ATOM 686 O O . VAL A 1 87 ? 10.444 1.314 -18.374 1.00 95.00 87 VAL A O 1
ATOM 689 N N . SER A 1 88 ? 10.222 -0.831 -19.012 1.00 93.31 88 SER A N 1
ATOM 690 C CA . SER A 1 88 ? 9.464 -0.578 -20.247 1.00 93.31 88 SER A CA 1
ATOM 691 C C . SER A 1 88 ? 8.109 -1.284 -20.284 1.00 93.31 88 SER A C 1
ATOM 693 O O . SER A 1 88 ? 7.264 -0.919 -21.098 1.00 93.31 88 SER A O 1
ATOM 695 N N . ASP A 1 89 ? 7.885 -2.252 -19.394 1.00 95.12 89 ASP A N 1
ATOM 696 C CA . ASP A 1 89 ? 6.635 -2.997 -19.262 1.00 95.12 89 ASP A CA 1
ATOM 697 C C . ASP A 1 89 ? 6.480 -3.532 -17.824 1.00 95.12 89 ASP A C 1
ATOM 699 O O . ASP A 1 89 ? 7.410 -3.464 -17.015 1.00 95.12 89 ASP A O 1
ATOM 703 N N . MET A 1 90 ? 5.310 -4.082 -17.507 1.00 96.06 90 MET A N 1
ATOM 704 C CA . MET A 1 90 ? 5.043 -4.813 -16.271 1.00 96.06 90 MET A CA 1
ATOM 705 C C . MET A 1 90 ? 5.787 -6.151 -16.275 1.00 96.06 90 MET A C 1
ATOM 707 O O . MET A 1 90 ? 5.371 -7.112 -16.923 1.00 96.06 90 MET A O 1
ATOM 711 N N . THR A 1 91 ? 6.871 -6.239 -15.510 1.00 94.94 91 THR A N 1
ATOM 712 C CA . THR A 1 91 ? 7.700 -7.449 -15.418 1.00 94.94 91 THR A CA 1
ATOM 713 C C . THR A 1 91 ? 7.555 -8.151 -14.072 1.00 94.94 91 THR A C 1
ATOM 715 O O . THR A 1 91 ? 7.274 -7.521 -13.058 1.00 94.94 91 THR A O 1
ATOM 718 N N . SER A 1 92 ? 7.786 -9.462 -14.041 1.00 95.56 92 SER A N 1
ATOM 719 C CA . SER A 1 92 ? 7.957 -10.213 -12.792 1.00 95.56 92 SER A CA 1
ATOM 720 C C . SER A 1 92 ? 9.353 -10.012 -12.184 1.00 95.56 92 SER A C 1
ATOM 722 O O . SER A 1 92 ? 10.287 -9.644 -12.895 1.00 95.56 92 SER A O 1
ATOM 724 N N . GLY A 1 93 ? 9.535 -10.355 -10.907 1.00 94.38 93 GLY A N 1
ATOM 725 C CA . GLY A 1 93 ? 10.838 -10.397 -10.235 1.00 94.38 93 GLY A CA 1
ATOM 726 C C . GLY A 1 93 ? 10.928 -9.466 -9.026 1.00 94.38 93 GLY A C 1
ATOM 727 O O . GLY A 1 93 ? 10.015 -9.419 -8.203 1.00 94.38 93 GLY A O 1
ATOM 728 N N . GLY A 1 94 ? 12.055 -8.763 -8.898 1.00 93.69 94 GLY A N 1
ATOM 729 C CA . GLY A 1 94 ? 12.353 -7.901 -7.751 1.00 93.69 94 GLY A CA 1
ATOM 730 C C . GLY A 1 94 ? 12.702 -8.656 -6.471 1.00 93.69 94 GLY A C 1
ATOM 731 O O . GLY A 1 94 ? 12.845 -9.880 -6.462 1.00 93.69 94 GLY A O 1
ATOM 732 N N . THR A 1 95 ? 12.835 -7.899 -5.384 1.00 94.00 95 THR A N 1
ATOM 733 C CA . THR A 1 95 ? 13.179 -8.374 -4.031 1.00 94.00 95 THR A CA 1
ATOM 734 C C . THR A 1 95 ? 12.286 -9.523 -3.566 1.00 94.00 95 THR A C 1
ATOM 736 O O . THR A 1 95 ? 12.750 -10.454 -2.909 1.00 94.00 95 THR A O 1
ATOM 739 N N . TRP A 1 96 ? 11.010 -9.468 -3.949 1.00 93.94 96 TRP A N 1
ATOM 740 C CA . TRP A 1 96 ? 9.957 -10.359 -3.468 1.00 93.94 96 TRP A CA 1
ATOM 741 C C . TRP A 1 96 ? 9.520 -11.422 -4.487 1.00 93.94 96 TRP A C 1
ATOM 743 O O . TRP A 1 96 ? 8.621 -12.206 -4.191 1.00 93.94 96 TRP A O 1
ATOM 753 N N . GLY A 1 97 ? 10.134 -11.472 -5.678 1.00 95.31 97 GLY A N 1
ATOM 754 C CA . GLY A 1 97 ? 9.790 -12.456 -6.713 1.00 95.31 97 GLY A CA 1
ATOM 755 C C . GLY A 1 97 ? 8.341 -12.350 -7.206 1.00 95.31 97 GLY A C 1
ATOM 756 O O . GLY A 1 97 ? 7.679 -13.368 -7.399 1.00 95.31 97 GLY A O 1
ATOM 757 N N . LEU A 1 98 ? 7.840 -11.125 -7.372 1.00 96.06 98 LEU A N 1
ATOM 758 C CA . LEU A 1 98 ? 6.452 -10.847 -7.740 1.00 96.06 98 LEU A CA 1
ATOM 759 C C . LEU A 1 98 ? 6.140 -11.279 -9.175 1.00 96.06 98 LEU A C 1
ATOM 761 O O . LEU A 1 98 ? 6.994 -11.216 -10.058 1.00 96.06 98 LEU A O 1
ATOM 765 N N . ASN A 1 99 ? 4.891 -11.665 -9.431 1.00 96.75 99 ASN A N 1
ATOM 766 C CA . ASN A 1 99 ? 4.374 -11.788 -10.791 1.00 96.75 99 ASN A CA 1
ATOM 767 C C . ASN A 1 99 ? 4.138 -10.397 -11.395 1.00 96.75 99 ASN A C 1
ATOM 769 O O . ASN A 1 99 ? 3.853 -9.439 -10.676 1.00 96.75 99 ASN A O 1
ATOM 773 N N . ALA A 1 100 ? 4.187 -10.303 -12.725 1.00 96.00 100 ALA A N 1
ATOM 774 C CA . ALA A 1 100 ? 3.890 -9.063 -13.436 1.00 96.00 100 ALA A CA 1
ATOM 775 C C . ALA A 1 100 ? 2.524 -8.482 -13.016 1.00 96.00 100 ALA A C 1
ATOM 777 O O . ALA A 1 100 ? 1.506 -9.180 -13.030 1.00 96.00 100 ALA A O 1
ATOM 778 N N . GLY A 1 101 ? 2.513 -7.199 -12.642 1.00 95.00 101 GLY A N 1
ATOM 779 C CA . GLY A 1 101 ? 1.310 -6.475 -12.221 1.00 95.00 101 GLY A CA 1
ATOM 780 C C . GLY A 1 101 ? 0.887 -6.678 -10.760 1.00 95.00 101 GLY A C 1
ATOM 781 O O . GLY A 1 101 ? -0.180 -6.190 -10.381 1.00 95.00 101 GLY A O 1
ATOM 782 N N . GLN A 1 102 ? 1.669 -7.386 -9.938 1.00 97.56 102 GLN A N 1
ATOM 783 C CA . GLN A 1 102 ? 1.476 -7.393 -8.485 1.00 97.56 102 GLN A CA 1
ATOM 784 C C . GLN A 1 102 ? 2.119 -6.149 -7.856 1.00 97.56 102 GLN A C 1
ATOM 786 O O . GLN A 1 102 ? 3.296 -5.884 -8.071 1.00 97.56 102 GLN A O 1
ATOM 791 N N . TRP A 1 103 ? 1.329 -5.415 -7.074 1.00 98.00 103 TRP A N 1
ATOM 792 C CA . TRP A 1 103 ? 1.727 -4.233 -6.295 1.00 98.00 103 TRP A CA 1
ATOM 793 C C . TRP A 1 103 ? 2.126 -4.580 -4.853 1.00 98.00 103 TRP A C 1
ATOM 795 O O . TRP A 1 103 ? 1.803 -5.679 -4.383 1.00 98.00 103 TRP A O 1
ATOM 805 N N . THR A 1 104 ? 2.754 -3.645 -4.139 1.00 98.44 104 THR A N 1
ATOM 806 C CA . THR A 1 104 ? 3.322 -3.818 -2.794 1.00 98.44 104 THR A CA 1
ATOM 807 C C . THR A 1 104 ? 2.464 -3.171 -1.688 1.00 98.44 104 THR A C 1
ATOM 809 O O . THR A 1 104 ? 1.219 -3.219 -1.718 1.00 98.44 104 THR A O 1
ATOM 812 N N . ASP A 1 105 ? 3.111 -2.682 -0.626 1.00 98.44 105 ASP A N 1
ATOM 813 C CA . ASP A 1 105 ? 2.483 -2.054 0.526 1.00 98.44 105 ASP A CA 1
ATOM 814 C C . ASP A 1 105 ? 1.835 -0.707 0.189 1.00 98.44 105 ASP A C 1
ATOM 816 O O . ASP A 1 105 ? 0.754 -0.445 0.723 1.00 98.44 105 ASP A O 1
ATOM 820 N N . ASP A 1 106 ? 2.394 0.079 -0.739 1.00 98.50 106 ASP A N 1
ATOM 821 C CA . ASP A 1 106 ? 1.829 1.356 -1.203 1.00 98.50 106 ASP A CA 1
ATOM 822 C C . ASP A 1 106 ? 0.348 1.204 -1.595 1.00 98.50 106 ASP A C 1
ATOM 824 O O . ASP A 1 106 ? -0.552 1.835 -1.017 1.00 98.50 106 ASP A O 1
ATOM 828 N N . THR A 1 107 ? 0.056 0.294 -2.527 1.00 98.50 107 THR A N 1
ATOM 829 C CA . THR A 1 107 ? -1.322 0.031 -2.968 1.00 98.50 107 THR A CA 1
ATOM 830 C C . THR A 1 107 ? -2.149 -0.653 -1.885 1.00 98.50 107 THR A C 1
ATOM 832 O O . THR A 1 107 ? -3.322 -0.317 -1.695 1.00 98.50 107 THR A O 1
ATOM 835 N N . SER A 1 108 ? -1.565 -1.588 -1.130 1.00 98.44 108 SER A N 1
ATOM 836 C CA . SER A 1 108 ? -2.285 -2.298 -0.062 1.00 98.44 108 SER A CA 1
ATOM 837 C C . SER A 1 108 ? -2.787 -1.336 1.027 1.00 98.44 108 SER A C 1
ATOM 839 O O . SER A 1 108 ? -3.936 -1.429 1.480 1.00 98.44 108 SER A O 1
ATOM 841 N N . MET A 1 109 ? -1.950 -0.376 1.429 1.00 98.56 109 MET A N 1
ATOM 842 C CA . MET A 1 109 ? -2.285 0.659 2.403 1.00 98.56 109 MET A CA 1
ATOM 843 C C . MET A 1 109 ? -3.291 1.660 1.827 1.00 98.56 109 MET A C 1
ATOM 845 O O . MET A 1 109 ? -4.276 1.976 2.501 1.00 98.56 109 MET A O 1
ATOM 849 N N . ALA A 1 110 ? -3.128 2.089 0.572 1.00 98.44 110 ALA A N 1
ATOM 850 C CA . ALA A 1 110 ? -4.100 2.956 -0.095 1.00 98.44 110 ALA A CA 1
ATOM 851 C C . ALA A 1 110 ? -5.503 2.317 -0.155 1.00 98.44 110 ALA A C 1
ATOM 853 O O . ALA A 1 110 ? -6.497 2.961 0.193 1.00 98.44 110 ALA A O 1
ATOM 854 N N . LEU A 1 111 ? -5.596 1.026 -0.501 1.00 97.88 111 LEU A N 1
ATOM 855 C CA . LEU A 1 111 ? -6.857 0.275 -0.519 1.00 97.88 111 LEU A CA 1
ATOM 856 C C . LEU A 1 111 ? -7.468 0.126 0.880 1.00 97.88 111 LEU A C 1
ATOM 858 O O . LEU A 1 111 ? -8.687 0.226 1.044 1.00 97.88 111 LEU A O 1
ATOM 862 N N . CYS A 1 112 ? -6.645 -0.085 1.909 1.00 97.75 112 CYS A N 1
ATOM 863 C CA . CYS A 1 112 ? -7.121 -0.121 3.291 1.00 97.75 112 CYS A CA 1
ATOM 864 C C . CYS A 1 112 ? -7.698 1.230 3.743 1.00 97.75 112 CYS A C 1
ATOM 866 O O . CYS A 1 112 ? -8.763 1.247 4.367 1.00 97.75 112 CYS A O 1
ATOM 868 N N . LEU A 1 113 ? -7.040 2.345 3.402 1.00 97.94 113 LEU A N 1
ATOM 869 C CA . LEU A 1 113 ? -7.537 3.696 3.671 1.00 97.94 113 LEU A CA 1
ATOM 870 C C . LEU A 1 113 ? -8.854 3.955 2.930 1.00 97.94 113 LEU A C 1
ATOM 872 O O . LEU A 1 113 ? -9.837 4.340 3.562 1.00 97.94 113 LEU A O 1
ATOM 876 N N . ALA A 1 114 ? -8.907 3.681 1.625 1.00 96.25 114 ALA A N 1
ATOM 877 C CA . ALA A 1 114 ? -10.118 3.850 0.824 1.00 96.25 114 ALA A CA 1
ATOM 878 C C . ALA A 1 114 ? -11.296 3.044 1.399 1.00 96.25 114 ALA A C 1
ATOM 880 O O . ALA A 1 114 ? -12.402 3.565 1.545 1.00 96.25 114 ALA A O 1
ATOM 881 N N . ALA A 1 115 ? -11.052 1.796 1.809 1.00 94.12 115 ALA A N 1
ATOM 882 C CA . ALA A 1 115 ? -12.077 0.954 2.414 1.00 94.12 115 ALA A CA 1
ATOM 883 C C . ALA A 1 115 ? -12.580 1.491 3.770 1.00 94.12 115 ALA A C 1
ATOM 885 O O . ALA A 1 115 ? -13.760 1.317 4.075 1.00 94.12 115 ALA A O 1
ATOM 886 N N . SER A 1 116 ? -11.721 2.141 4.568 1.00 97.38 116 SER A N 1
ATOM 887 C CA . SER A 1 116 ? -12.133 2.832 5.803 1.00 97.38 116 SER A CA 1
ATOM 888 C C . SER A 1 116 ? -13.018 4.037 5.485 1.00 97.38 116 SER A C 1
ATOM 890 O O . SER A 1 116 ? -14.155 4.102 5.949 1.00 97.38 116 SER A O 1
ATOM 892 N N . LEU A 1 117 ? -12.551 4.927 4.600 1.00 94.69 117 LEU A N 1
ATOM 893 C CA . LEU A 1 117 ? -13.273 6.142 4.210 1.00 94.69 117 LEU A CA 1
ATOM 894 C C . LEU A 1 117 ? -14.684 5.835 3.699 1.00 94.69 117 LEU A C 1
ATOM 896 O O . LEU A 1 117 ? -15.649 6.462 4.133 1.00 94.69 117 LEU A O 1
ATOM 900 N N . ILE A 1 118 ? -14.812 4.830 2.826 1.00 93.19 118 ILE A N 1
ATOM 901 C CA . ILE A 1 118 ? -16.106 4.389 2.290 1.00 93.19 118 ILE A CA 1
ATOM 902 C C . ILE A 1 118 ? -16.985 3.814 3.404 1.00 93.19 118 ILE A C 1
ATOM 904 O O . ILE A 1 118 ? -18.147 4.187 3.531 1.00 93.19 118 ILE A O 1
ATOM 908 N N . SER A 1 119 ? -16.440 2.913 4.226 1.00 92.31 119 SER A N 1
ATOM 909 C CA . SER A 1 119 ? -17.215 2.219 5.259 1.00 92.31 119 SER A CA 1
ATOM 910 C C . SER A 1 119 ? -17.673 3.134 6.393 1.00 92.31 119 SER A C 1
ATOM 912 O O . SER A 1 119 ? -18.635 2.797 7.082 1.00 92.31 119 SER A O 1
ATOM 914 N N . LYS A 1 120 ? -16.956 4.232 6.637 1.00 96.75 120 LYS A N 1
ATOM 915 C CA . LYS A 1 120 ? -17.184 5.134 7.770 1.00 96.75 120 LYS A CA 1
ATOM 916 C C . LYS A 1 120 ? -17.789 6.470 7.345 1.00 96.75 120 LYS A C 1
ATOM 918 O O . LYS A 1 120 ? -18.178 7.246 8.209 1.00 96.75 120 LYS A O 1
ATOM 923 N N . GLY A 1 121 ? -17.902 6.723 6.038 1.00 90.50 121 GLY A N 1
ATOM 924 C CA . GLY A 1 121 ? -18.402 7.987 5.494 1.00 90.50 121 GLY A CA 1
ATOM 925 C C . GLY A 1 121 ? -17.480 9.177 5.780 1.00 90.50 121 GLY A C 1
ATOM 926 O O . GLY A 1 121 ? -17.937 10.316 5.777 1.00 90.50 121 GLY A O 1
ATOM 927 N N . GLY A 1 122 ? -16.199 8.927 6.069 1.00 91.19 122 GLY A N 1
ATOM 928 C CA . GLY A 1 122 ? -15.248 9.939 6.520 1.00 91.19 122 GLY A CA 1
ATOM 929 C C . GLY A 1 122 ? -13.991 9.335 7.145 1.00 91.19 122 GLY A C 1
ATOM 930 O O . GLY A 1 122 ? -13.811 8.117 7.164 1.00 91.19 122 GLY A O 1
ATOM 931 N N . SER A 1 123 ? -13.106 10.200 7.643 1.00 95.94 123 SER A N 1
ATOM 932 C CA . SER A 1 123 ? -11.865 9.778 8.301 1.00 95.94 123 SER A CA 1
ATOM 933 C C . SER A 1 123 ? -12.147 9.185 9.683 1.00 95.94 123 SER A C 1
ATOM 935 O O . SER A 1 123 ? -12.703 9.857 10.550 1.00 95.94 123 SER A O 1
ATOM 937 N N . ASP A 1 124 ? -11.728 7.939 9.892 1.00 97.94 124 ASP A N 1
ATOM 938 C CA . ASP A 1 124 ? -11.729 7.255 11.185 1.00 97.94 124 ASP A CA 1
ATOM 939 C C . ASP A 1 124 ? -10.379 6.546 11.356 1.00 97.94 124 ASP A C 1
ATOM 941 O O . ASP A 1 124 ? -10.095 5.525 10.718 1.00 97.94 124 ASP A O 1
ATOM 945 N N . ALA A 1 125 ? -9.528 7.115 12.212 1.00 96.56 125 ALA A N 1
ATOM 946 C CA . ALA A 1 125 ? -8.171 6.624 12.431 1.00 96.56 125 ALA A CA 1
ATOM 947 C C . ALA A 1 125 ? -8.143 5.218 13.054 1.00 96.56 125 ALA A C 1
ATOM 949 O O . ALA A 1 125 ? -7.232 4.434 12.783 1.00 96.56 125 ALA A O 1
ATOM 950 N N . TYR A 1 126 ? -9.142 4.876 13.872 1.00 97.12 126 TYR A N 1
ATOM 951 C CA . TYR A 1 126 ? -9.208 3.568 14.509 1.00 97.12 126 TYR A CA 1
ATOM 952 C C . TYR A 1 126 ? -9.566 2.483 13.489 1.00 97.12 126 TYR A C 1
ATOM 954 O O . TYR A 1 126 ? -8.869 1.472 13.412 1.00 97.12 126 TYR A O 1
ATOM 962 N N . ASP A 1 127 ? -10.600 2.691 12.666 1.00 98.06 127 ASP A N 1
ATOM 963 C CA . ASP A 1 127 ? -10.983 1.738 11.610 1.00 98.06 127 ASP A CA 1
ATOM 964 C C . ASP A 1 127 ? -9.870 1.575 10.569 1.00 98.06 127 ASP A C 1
ATOM 966 O O . ASP A 1 127 ? -9.567 0.456 10.146 1.00 98.06 127 ASP A O 1
ATOM 970 N N . GLN A 1 128 ? -9.181 2.668 10.231 1.00 98.00 128 GLN A N 1
ATOM 971 C CA . GLN A 1 128 ? -8.007 2.631 9.363 1.00 98.00 128 GLN A CA 1
ATOM 972 C C . GLN A 1 128 ? -6.898 1.736 9.944 1.00 98.00 128 GLN A C 1
ATOM 974 O O . GLN A 1 128 ? -6.428 0.826 9.257 1.00 98.00 128 GLN A O 1
ATOM 979 N N . LEU A 1 129 ? -6.530 1.915 11.220 1.00 98.12 129 LEU A N 1
ATOM 980 C CA . LEU A 1 129 ? -5.540 1.064 11.894 1.00 98.12 129 LEU A CA 1
ATOM 981 C C . LEU A 1 129 ? -6.005 -0.394 12.025 1.00 98.12 129 LEU A C 1
ATOM 983 O O . LEU A 1 129 ? -5.197 -1.313 11.877 1.00 98.12 129 LEU A O 1
ATOM 987 N N . VAL A 1 130 ? -7.305 -0.644 12.222 1.00 98.25 130 VAL A N 1
ATOM 988 C CA . VAL A 1 130 ? -7.869 -2.004 12.192 1.00 98.25 130 VAL A CA 1
ATOM 989 C C . VAL A 1 130 ? -7.664 -2.656 10.823 1.00 98.25 130 VAL A C 1
ATOM 991 O O . VAL A 1 130 ? -7.302 -3.834 10.761 1.00 98.25 130 VAL A O 1
ATOM 994 N N . ARG A 1 131 ? -7.857 -1.926 9.720 1.00 98.19 131 ARG A N 1
ATOM 995 C CA . ARG A 1 131 ? -7.648 -2.454 8.361 1.00 98.19 131 ARG A CA 1
ATOM 996 C C . ARG A 1 131 ? -6.176 -2.662 8.042 1.00 98.19 131 ARG A C 1
ATOM 998 O O . ARG A 1 131 ? -5.839 -3.725 7.529 1.00 98.19 131 ARG A O 1
ATOM 1005 N N . TYR A 1 132 ? -5.304 -1.735 8.430 1.00 98.62 132 TYR A N 1
ATOM 1006 C CA . TYR A 1 132 ? -3.854 -1.917 8.318 1.00 98.62 132 TYR A CA 1
ATOM 1007 C C . TYR A 1 132 ? -3.375 -3.134 9.103 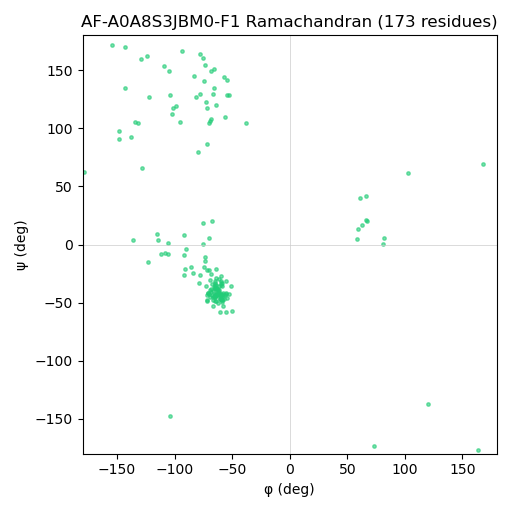1.00 98.62 132 TYR A C 1
ATOM 1009 O O . TYR A 1 132 ? -2.630 -3.953 8.572 1.00 98.62 132 TYR A O 1
ATOM 1017 N N . LYS A 1 1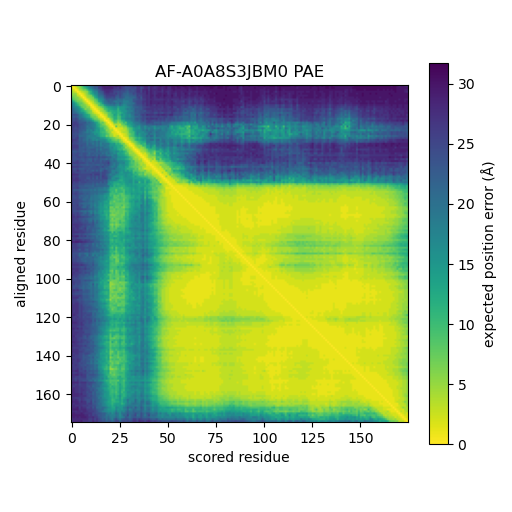33 ? -3.889 -3.343 10.319 1.00 98.44 133 LYS A N 1
ATOM 1018 C CA . LYS A 1 133 ? -3.650 -4.573 11.080 1.00 98.44 133 LYS A CA 1
ATOM 1019 C C . LYS A 1 133 ? -4.139 -5.816 10.332 1.00 98.44 133 LYS A C 1
ATOM 1021 O O . LYS A 1 133 ? -3.446 -6.830 10.313 1.00 98.44 133 LYS A O 1
ATOM 1026 N N . ARG A 1 134 ? -5.327 -5.778 9.715 1.00 98.38 134 ARG A N 1
ATOM 1027 C CA . ARG A 1 134 ? -5.844 -6.908 8.916 1.00 98.38 134 ARG A CA 1
ATOM 1028 C C . ARG A 1 134 ? -4.967 -7.197 7.702 1.00 98.38 134 ARG A C 1
ATOM 1030 O O . ARG A 1 134 ? -4.755 -8.369 7.405 1.00 98.38 134 ARG A O 1
ATOM 1037 N N . TRP A 1 135 ? -4.450 -6.173 7.030 1.00 98.50 135 TRP A N 1
ATOM 1038 C CA . TRP A 1 135 ? -3.447 -6.348 5.984 1.00 98.50 135 TRP A CA 1
ATOM 1039 C C . TRP A 1 135 ? -2.199 -7.010 6.569 1.00 98.50 135 TRP A C 1
ATOM 1041 O O . TRP A 1 135 ? -1.894 -8.141 6.201 1.00 98.50 135 TRP A O 1
ATOM 1051 N N . PHE A 1 136 ? -1.588 -6.397 7.585 1.00 98.62 136 PHE A N 1
ATOM 1052 C CA . PHE A 1 136 ? -0.372 -6.882 8.240 1.00 98.62 136 PHE A CA 1
ATOM 1053 C C . PHE A 1 136 ? -0.463 -8.341 8.716 1.00 98.62 136 PHE A C 1
ATOM 1055 O O . PHE A 1 136 ? 0.464 -9.125 8.531 1.00 98.62 136 PHE A O 1
ATOM 1062 N N . ARG A 1 137 ? -1.591 -8.737 9.317 1.00 97.75 137 ARG A N 1
ATOM 1063 C CA . ARG A 1 137 ? -1.759 -10.068 9.923 1.00 97.75 137 ARG A CA 1
ATOM 1064 C C . ARG A 1 137 ? -2.345 -11.122 8.988 1.00 97.75 137 ARG A C 1
ATOM 1066 O O . ARG A 1 137 ? -2.174 -12.309 9.265 1.00 97.75 137 ARG A O 1
ATOM 1073 N N . LYS A 1 138 ? -3.118 -10.724 7.974 1.00 97.50 138 LYS A N 1
ATOM 1074 C CA . LYS A 1 138 ? -3.963 -11.637 7.178 1.00 97.50 138 LYS A CA 1
ATOM 1075 C C . LYS A 1 138 ? -3.912 -11.386 5.668 1.00 97.50 138 LYS A C 1
ATOM 1077 O O . LYS A 1 138 ? -4.674 -12.020 4.951 1.00 97.50 138 LYS A O 1
ATOM 1082 N N . GLY A 1 139 ? -3.080 -10.461 5.191 1.00 96.12 139 GLY A N 1
ATOM 1083 C CA . GLY A 1 139 ? -2.964 -10.140 3.767 1.00 96.12 139 GLY A CA 1
ATOM 1084 C C . GLY A 1 139 ? -4.205 -9.478 3.163 1.00 96.12 139 GLY A C 1
ATOM 1085 O O . GLY A 1 139 ? -4.388 -9.511 1.950 1.00 96.12 139 GLY A O 1
ATOM 1086 N N . TYR A 1 140 ? -5.078 -8.880 3.981 1.00 97.44 140 TYR A N 1
ATOM 1087 C CA . TYR A 1 140 ? -6.224 -8.114 3.482 1.00 97.44 140 TYR A CA 1
ATOM 1088 C C . TYR A 1 140 ? -5.763 -7.024 2.498 1.00 97.44 140 TYR A C 1
ATOM 1090 O O . TYR A 1 140 ? -4.873 -6.255 2.835 1.00 97.44 140 TYR A O 1
ATOM 1098 N N . MET A 1 141 ? -6.373 -6.961 1.309 1.00 96.12 141 MET A N 1
ATOM 1099 C CA . MET A 1 141 ? -6.010 -6.036 0.216 1.00 96.12 141 MET A CA 1
ATOM 1100 C C . MET A 1 141 ? -4.592 -6.207 -0.367 1.00 96.12 141 MET A C 1
ATOM 1102 O O . MET A 1 141 ? -4.126 -5.336 -1.093 1.00 96.12 141 MET A O 1
ATOM 1106 N N . SER A 1 142 ? -3.930 -7.340 -0.112 1.00 97.50 142 SER A N 1
ATOM 1107 C CA . SER A 1 142 ? -2.652 -7.681 -0.748 1.00 97.50 142 SER A CA 1
ATOM 1108 C C . SER A 1 142 ? -2.836 -8.305 -2.136 1.00 97.50 142 SER A C 1
ATOM 1110 O O . SER A 1 142 ? -3.745 -9.113 -2.350 1.00 97.50 142 SER A O 1
ATOM 1112 N N . SER A 1 143 ? -1.916 -8.000 -3.054 1.00 96.88 143 SER A N 1
ATOM 1113 C CA . SER A 1 143 ? -1.816 -8.637 -4.376 1.00 96.88 143 SER A CA 1
ATOM 1114 C C . SER A 1 143 ? -1.341 -10.099 -4.320 1.00 96.88 143 SER A C 1
ATOM 1116 O O . SER A 1 143 ? -1.598 -10.880 -5.240 1.00 96.88 143 SER A O 1
ATOM 1118 N N . THR A 1 144 ? -0.667 -10.500 -3.237 1.00 96.56 144 THR A N 1
ATOM 1119 C CA . THR A 1 144 ? -0.109 -11.853 -3.038 1.00 96.56 144 THR A CA 1
ATOM 1120 C C . THR A 1 144 ? -0.910 -12.680 -2.032 1.00 96.56 144 THR A C 1
ATOM 1122 O O . THR A 1 144 ? -0.687 -13.880 -1.895 1.00 96.56 144 THR A O 1
ATOM 1125 N N . GLY A 1 145 ? -1.872 -12.065 -1.338 1.00 95.06 145 GLY A N 1
ATOM 1126 C CA . GLY A 1 145 ? -2.647 -12.702 -0.268 1.00 95.06 145 GLY A CA 1
ATOM 1127 C C . GLY A 1 145 ? -1.937 -12.738 1.093 1.00 95.06 145 GLY A C 1
ATOM 1128 O O . GLY A 1 145 ? -2.516 -13.218 2.065 1.00 95.06 145 GLY A O 1
ATOM 1129 N N . ILE A 1 146 ? -0.718 -12.195 1.197 1.00 97.31 146 ILE A N 1
ATOM 1130 C CA . ILE A 1 146 ? 0.025 -12.011 2.456 1.00 97.31 146 ILE A CA 1
ATOM 1131 C C . ILE A 1 146 ? 0.526 -10.568 2.586 1.00 97.31 146 ILE A C 1
ATOM 1133 O O . ILE A 1 146 ? 0.628 -9.855 1.593 1.00 97.31 146 ILE A O 1
ATOM 1137 N N . CYS A 1 147 ? 0.843 -10.117 3.800 1.00 97.88 147 CYS A N 1
ATOM 1138 C CA . CYS A 1 147 ? 1.591 -8.869 3.966 1.00 97.88 147 CYS A CA 1
ATOM 1139 C C . CYS A 1 147 ? 3.074 -9.122 3.681 1.00 97.88 147 CYS A C 1
ATOM 1141 O O . CYS A 1 147 ? 3.667 -10.043 4.243 1.00 97.88 147 CYS A O 1
ATOM 1143 N N . PHE A 1 148 ? 3.644 -8.289 2.821 1.00 97.50 148 PHE A N 1
ATOM 1144 C CA . PHE A 1 148 ? 5.066 -8.203 2.521 1.00 97.50 148 PHE A CA 1
ATOM 1145 C C . PHE A 1 148 ? 5.413 -6.725 2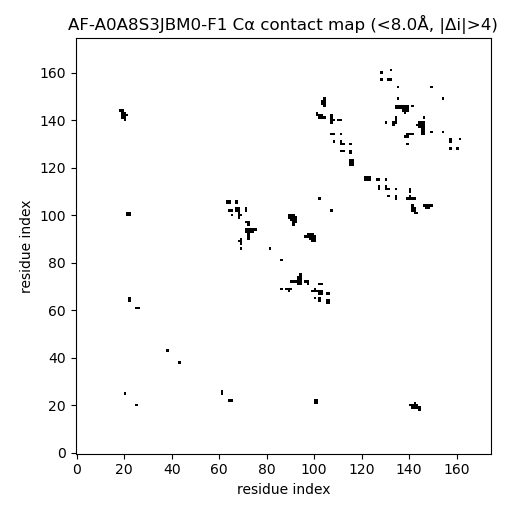.298 1.00 97.50 148 PHE A C 1
ATOM 1147 O O . PHE A 1 148 ? 4.507 -5.891 2.267 1.00 97.50 148 PHE A O 1
ATOM 1154 N N . ASP A 1 149 ? 6.707 -6.422 2.222 1.00 97.00 149 ASP A N 1
ATOM 1155 C CA . ASP A 1 149 ? 7.236 -5.074 1.966 1.00 97.00 149 ASP A CA 1
ATOM 1156 C C . ASP A 1 149 ? 6.857 -3.979 2.976 1.00 97.00 149 ASP A C 1
ATOM 1158 O O . ASP A 1 149 ? 7.066 -2.796 2.760 1.00 97.00 149 ASP A O 1
ATOM 1162 N N . ILE A 1 150 ? 6.315 -4.355 4.137 1.00 98.12 150 ILE A N 1
ATOM 1163 C CA . ILE A 1 150 ? 5.925 -3.377 5.151 1.00 98.12 150 ILE A CA 1
ATOM 1164 C C . ILE A 1 150 ? 7.141 -2.614 5.697 1.00 98.12 150 ILE A C 1
ATOM 1166 O O . ILE A 1 150 ? 8.019 -3.184 6.355 1.00 98.12 150 ILE A O 1
ATOM 1170 N N . GLY A 1 151 ? 7.131 -1.291 5.524 1.00 97.81 151 GLY A N 1
ATOM 1171 C CA . GLY A 1 151 ? 8.133 -0.407 6.115 1.00 97.81 151 GLY A CA 1
ATOM 1172 C C . GLY A 1 151 ? 8.221 -0.529 7.645 1.00 97.81 151 GLY A C 1
ATOM 1173 O O . GLY A 1 151 ? 7.216 -0.688 8.348 1.00 97.81 151 GLY A O 1
ATOM 1174 N N . ALA A 1 152 ? 9.436 -0.404 8.191 1.00 98.31 152 ALA A N 1
ATOM 1175 C CA . ALA A 1 152 ? 9.702 -0.592 9.622 1.00 98.31 152 ALA A CA 1
ATOM 1176 C C . ALA A 1 152 ? 8.838 0.310 10.526 1.00 98.31 152 ALA A C 1
ATOM 1178 O O . ALA A 1 152 ? 8.275 -0.163 11.516 1.00 98.31 152 ALA A O 1
ATOM 1179 N N . SER A 1 153 ? 8.674 1.584 10.159 1.00 98.38 153 SER A N 1
ATOM 1180 C CA . SER A 1 153 ? 7.844 2.542 10.902 1.00 98.38 153 SER A CA 1
ATOM 1181 C C . SER A 1 153 ? 6.364 2.157 10.888 1.00 98.38 153 SER A C 1
ATOM 1183 O O . SER A 1 153 ? 5.717 2.157 11.936 1.00 98.38 153 SER A O 1
ATOM 1185 N N . THR A 1 154 ? 5.835 1.761 9.726 1.00 98.38 154 THR A N 1
ATOM 1186 C CA . THR A 1 154 ? 4.450 1.289 9.580 1.00 98.38 154 THR A CA 1
ATOM 1187 C C . THR A 1 154 ? 4.210 0.053 10.438 1.00 98.38 154 THR A C 1
ATOM 1189 O O . THR A 1 154 ? 3.243 -0.005 11.202 1.00 98.38 154 THR A O 1
ATOM 1192 N N . ARG A 1 155 ? 5.130 -0.917 10.384 1.00 98.50 155 ARG A N 1
ATOM 1193 C CA . ARG A 1 155 ? 5.078 -2.122 11.216 1.00 98.50 155 ARG A CA 1
ATOM 1194 C C . ARG A 1 155 ? 5.050 -1.773 12.702 1.00 98.50 155 ARG A C 1
ATOM 1196 O O . ARG A 1 155 ? 4.222 -2.311 13.435 1.00 98.50 155 ARG A O 1
ATOM 1203 N N . GLN A 1 156 ? 5.925 -0.871 13.146 1.00 98.56 156 GLN A N 1
ATOM 1204 C CA . GLN A 1 156 ? 5.995 -0.467 14.549 1.00 98.56 156 GLN A CA 1
ATOM 1205 C C . GLN A 1 156 ? 4.705 0.220 15.015 1.00 98.56 156 GLN A C 1
ATOM 1207 O O . GLN A 1 156 ? 4.210 -0.090 16.098 1.00 98.56 156 GLN A O 1
ATOM 1212 N N . ALA A 1 157 ? 4.121 1.092 14.190 1.00 98.44 157 ALA A N 1
ATOM 1213 C CA . ALA A 1 157 ? 2.861 1.763 14.504 1.00 98.44 157 ALA A CA 1
ATOM 1214 C C . ALA A 1 157 ? 1.695 0.771 14.677 1.00 98.44 157 ALA A C 1
ATOM 1216 O O . ALA A 1 157 ? 0.896 0.907 15.605 1.00 98.44 157 ALA A O 1
ATOM 1217 N N . ILE A 1 158 ? 1.612 -0.259 13.826 1.00 98.38 158 ILE A N 1
ATOM 1218 C CA . ILE A 1 158 ? 0.571 -1.296 13.927 1.00 98.38 158 ILE A CA 1
ATOM 1219 C C . ILE A 1 158 ? 0.762 -2.158 15.185 1.00 98.38 158 ILE A C 1
ATOM 1221 O O . 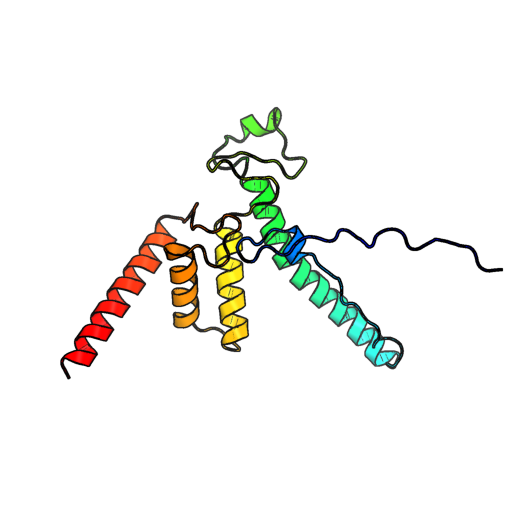ILE A 1 158 ? -0.218 -2.465 15.864 1.00 98.38 158 ILE A O 1
ATOM 1225 N N . ILE A 1 159 ? 2.004 -2.520 15.528 1.00 98.31 159 ILE A N 1
ATOM 1226 C CA . ILE A 1 159 ? 2.313 -3.297 16.743 1.00 98.31 159 ILE A CA 1
ATOM 1227 C C . ILE A 1 159 ? 1.947 -2.512 18.009 1.00 98.31 159 ILE A C 1
ATOM 1229 O O . ILE A 1 159 ? 1.350 -3.061 18.939 1.00 98.31 159 ILE A O 1
ATOM 1233 N N . GLU A 1 160 ? 2.271 -1.221 18.043 1.00 98.19 160 GLU A N 1
ATOM 1234 C CA . GLU A 1 160 ? 1.906 -0.336 19.151 1.00 98.19 160 GLU A CA 1
ATOM 1235 C C . GLU A 1 160 ? 0.381 -0.234 19.301 1.00 98.19 160 GLU A C 1
ATOM 1237 O O . GLU A 1 160 ? -0.160 -0.354 20.403 1.00 98.19 160 GLU A O 1
ATOM 1242 N N . PHE A 1 161 ? -0.336 -0.092 18.184 1.00 97.81 161 PHE A N 1
ATOM 1243 C CA . PHE A 1 161 ? -1.796 -0.099 18.170 1.00 97.81 161 PHE A CA 1
ATOM 1244 C C . PHE A 1 161 ? -2.387 -1.400 18.737 1.00 97.81 161 PHE A C 1
ATOM 1246 O O . PHE A 1 161 ? -3.281 -1.348 19.584 1.00 97.81 161 PHE A O 1
ATOM 1253 N N . GLU A 1 162 ? -1.877 -2.564 18.322 1.00 96.75 162 GLU A N 1
ATOM 1254 C CA . GLU A 1 162 ? -2.305 -3.864 18.857 1.00 96.75 162 GLU A CA 1
ATOM 1255 C C . GLU A 1 162 ? -2.086 -3.955 20.371 1.00 96.75 162 GLU A C 1
ATOM 1257 O O . GLU A 1 162 ? -2.980 -4.378 21.107 1.00 96.75 162 GLU A O 1
ATOM 1262 N N . THR A 1 163 ? -0.928 -3.495 20.845 1.00 97.06 163 THR A N 1
ATOM 1263 C CA . THR A 1 163 ? -0.574 -3.506 22.270 1.00 97.06 163 THR A CA 1
ATOM 1264 C C . THR A 1 163 ? -1.580 -2.696 23.091 1.00 97.06 163 THR A C 1
ATOM 1266 O O . THR A 1 163 ? -2.134 -3.197 24.074 1.00 97.06 163 THR A O 1
ATOM 1269 N N . ARG A 1 164 ? -1.915 -1.483 22.636 1.00 95.06 164 ARG A N 1
ATOM 1270 C CA . ARG A 1 164 ? -2.913 -0.616 23.288 1.00 95.06 164 ARG A CA 1
ATOM 1271 C C . ARG A 1 164 ? -4.328 -1.191 23.242 1.00 95.06 164 ARG A C 1
ATOM 1273 O O . ARG A 1 164 ? -5.078 -1.042 24.211 1.00 95.06 164 ARG A O 1
ATOM 1280 N N . GLN A 1 165 ? -4.704 -1.862 22.148 1.00 92.69 165 GLN A N 1
ATOM 1281 C CA . GLN A 1 165 ? -5.990 -2.564 22.055 1.00 92.69 165 GLN A CA 1
ATOM 1282 C C . GLN A 1 165 ? -6.099 -3.672 23.112 1.00 92.69 165 GLN A C 1
ATOM 1284 O O . GLN A 1 165 ? -7.133 -3.784 23.772 1.00 92.69 165 GLN A O 1
ATOM 1289 N N . HIS A 1 166 ? -5.042 -4.470 23.293 1.00 91.56 166 HIS A N 1
ATOM 1290 C CA . HIS A 1 166 ? -5.022 -5.550 24.280 1.00 91.56 166 HIS A CA 1
ATOM 1291 C C . HIS A 1 166 ? -5.108 -5.034 25.718 1.00 91.56 166 HIS A C 1
ATOM 1293 O O . HIS A 1 166 ? -5.923 -5.544 26.486 1.00 91.56 166 HIS A O 1
ATOM 1299 N N . GLN A 1 167 ? -4.337 -3.997 26.056 1.00 92.00 167 GLN A N 1
ATOM 1300 C CA . GLN A 1 167 ? -4.382 -3.359 27.378 1.00 92.00 167 GLN A CA 1
ATOM 1301 C C . GLN A 1 167 ? -5.785 -2.826 27.693 1.00 92.00 167 GLN A C 1
ATOM 1303 O O . GLN A 1 167 ? -6.353 -3.136 28.737 1.00 92.00 167 GLN A O 1
ATOM 1308 N N . SER A 1 168 ? -6.392 -2.106 26.746 1.00 89.62 168 SER A N 1
ATOM 1309 C CA . SER A 1 168 ? -7.740 -1.548 26.917 1.00 89.62 168 SER A CA 1
ATOM 1310 C C . SER A 1 168 ? -8.797 -2.638 27.137 1.00 89.62 168 SER A C 1
ATOM 1312 O O . SER A 1 168 ? -9.695 -2.485 27.963 1.00 89.62 168 SER A O 1
ATOM 1314 N N . ALA A 1 169 ? -8.684 -3.764 26.425 1.00 86.19 169 ALA A N 1
ATOM 1315 C CA . ALA A 1 169 ? -9.594 -4.898 26.575 1.00 86.19 169 ALA A CA 1
ATOM 1316 C C . ALA A 1 169 ? -9.439 -5.628 27.922 1.00 86.19 169 ALA A C 1
ATOM 1318 O O . ALA A 1 169 ? -10.414 -6.194 28.410 1.00 86.19 169 ALA A O 1
ATOM 1319 N N . GLN A 1 170 ? -8.240 -5.640 28.512 1.00 85.38 170 GLN A N 1
ATOM 1320 C CA . GLN A 1 170 ? -7.999 -6.203 29.846 1.00 85.38 170 GLN A CA 1
ATOM 1321 C C . GLN A 1 170 ? -8.604 -5.314 30.935 1.00 85.38 170 GLN A C 1
ATOM 1323 O O . GLN A 1 170 ? -9.387 -5.803 31.743 1.00 85.38 170 GLN A O 1
ATOM 1328 N N . THR A 1 171 ? -8.366 -4.000 30.880 1.00 85.25 171 THR A N 1
ATOM 1329 C CA . THR A 1 171 ? -8.921 -3.045 31.855 1.00 85.25 171 THR A CA 1
ATOM 1330 C C . THR A 1 171 ? -10.453 -3.050 31.897 1.00 85.25 171 THR A C 1
ATOM 1332 O O . THR A 1 171 ? -11.039 -2.840 32.953 1.00 85.25 171 THR A O 1
ATOM 1335 N N . LEU A 1 172 ? -11.125 -3.296 30.766 1.00 81.81 172 LEU A N 1
ATOM 1336 C CA . LEU A 1 172 ? -12.589 -3.415 30.719 1.00 81.81 172 LEU A CA 1
ATOM 1337 C C . LEU A 1 172 ? -13.128 -4.708 31.350 1.00 81.81 172 LEU A C 1
ATOM 1339 O O . LEU A 1 172 ? -14.300 -4.743 31.695 1.00 81.81 172 LEU A O 1
ATOM 1343 N N . LYS A 1 173 ? -12.314 -5.763 31.472 1.00 77.31 173 LYS A N 1
ATOM 1344 C CA . LYS A 1 173 ? -12.709 -7.030 32.118 1.00 77.31 173 LYS A CA 1
ATOM 1345 C C . LYS A 1 173 ? -12.520 -7.014 33.634 1.00 77.31 173 LYS A C 1
ATOM 1347 O O . LYS A 1 173 ? -13.082 -7.861 34.315 1.00 77.31 173 LYS A O 1
ATOM 1352 N N . GLU A 1 174 ? -11.692 -6.103 34.133 1.00 72.44 174 GLU A N 1
ATOM 1353 C CA . GLU A 1 174 ? -11.376 -5.943 35.558 1.00 72.44 174 GLU A CA 1
ATOM 1354 C C . GLU A 1 174 ? -12.325 -4.963 36.274 1.00 72.44 174 GLU A C 1
ATOM 1356 O O . GLU A 1 174 ? -12.222 -4.791 37.488 1.00 72.44 174 GLU A O 1
ATOM 1361 N N . LYS A 1 175 ? -13.238 -4.325 35.532 1.00 62.41 175 LYS A N 1
ATOM 1362 C CA . LYS A 1 175 ? -14.313 -3.463 36.040 1.00 62.41 175 LYS A CA 1
ATOM 1363 C C . LYS A 1 175 ? -15.648 -4.191 35.996 1.00 62.41 175 LYS A C 1
ATOM 1365 O O . LYS A 1 175 ? -16.445 -3.954 36.926 1.00 62.41 175 LYS A O 1
#

Solvent-accessible surface area (backbone atoms only — not comparable to full-atom values): 10417 Å² total; per-residue (Å²): 139,87,85,87,82,79,94,78,87,87,82,81,85,74,78,87,55,98,69,57,55,47,59,75,69,78,64,65,70,89,80,76,77,86,71,66,89,78,63,54,73,70,57,47,55,51,44,53,52,48,50,52,52,49,49,49,55,51,47,52,58,51,46,48,38,50,51,40,12,52,43,47,39,54,53,96,57,59,78,73,54,42,76,86,52,62,88,82,65,67,47,56,35,35,88,81,61,38,57,54,49,42,39,53,38,72,43,22,50,51,51,31,45,53,52,27,32,68,76,63,78,38,94,48,74,66,58,28,50,53,38,49,42,39,16,64,76,62,9,49,69,21,40,81,37,46,58,57,79,68,50,70,69,61,51,50,55,47,53,52,51,52,51,53,52,52,53,55,56,50,60,65,72,77,108